Protein AF-A0A7V4PKE3-F1 (afdb_monomer_lite)

pLDDT: mean 83.66, std 9.81, range [51.44, 92.56]

Radius of gyration: 18.61 Å; chains: 1; bounding box: 43×25×54 Å

Sequence (88 aa):
MRRAVVEDSLKEKIKRESIGILLFSIALFIFLSLFSYDPGDPSFFTYTSSKTRGIHNWMGIIGSYLSSLLLQGFGFPSFLIPLFVGIY

Secondary structure (DSSP, 8-state):
-HHHHHHHHHHHHHHHHHHHHHHHHHHHHHHHHHHT--TTS-BTTB---TTSPPP--TTHHHHHHHHHHHHHHH-GGGGHHHHHHHH-

Foldseek 3Di:
DVVVVVVVVVVVVVVVVVQLVVLLVVLVLQLQLLVQADPQADEPVDPDPPPDDAHRRPSGPVSNHSNVCLCVVPNPCSNCVSVVSNVD

Structure (mmCIF, N/CA/C/O backbone):
data_AF-A0A7V4PKE3-F1
#
_entry.id   AF-A0A7V4PKE3-F1
#
loop_
_atom_site.group_PDB
_atom_site.id
_atom_site.type_symbol
_atom_site.label_atom_id
_atom_site.label_alt_id
_atom_site.label_comp_id
_atom_site.label_asym_id
_atom_site.label_entity_id
_atom_site.label_seq_id
_atom_site.pdbx_PDB_ins_code
_atom_site.Cartn_x
_atom_site.Cartn_y
_atom_site.Cartn_z
_atom_site.occupancy
_atom_site.B_iso_or_equiv
_atom_site.auth_seq_id
_atom_site.auth_comp_id
_atom_site.auth_asym_id
_atom_site.auth_atom_id
_atom_site.pdbx_PDB_model_num
ATOM 1 N N . MET A 1 1 ? -21.009 5.837 37.458 1.00 63.88 1 MET A N 1
ATOM 2 C CA . MET A 1 1 ? -20.535 4.541 36.919 1.00 63.88 1 MET A CA 1
ATOM 3 C C . MET A 1 1 ? -20.978 4.299 35.471 1.00 63.88 1 MET A C 1
ATOM 5 O O . MET A 1 1 ? -20.110 4.213 34.621 1.00 63.88 1 MET A O 1
ATOM 9 N N . ARG A 1 2 ? -22.284 4.299 35.135 1.00 78.69 2 ARG A N 1
ATOM 10 C CA . ARG A 1 2 ? -22.786 4.018 33.764 1.00 78.69 2 ARG A CA 1
ATOM 11 C C . ARG A 1 2 ? -22.293 4.978 32.660 1.00 78.69 2 ARG A C 1
ATOM 13 O O . ARG A 1 2 ? -22.102 4.537 31.539 1.00 78.69 2 ARG A O 1
ATOM 20 N N . ARG A 1 3 ? -22.068 6.265 32.966 1.00 79.50 3 ARG A N 1
ATOM 21 C CA . ARG A 1 3 ? -21.569 7.257 31.986 1.00 79.50 3 ARG A CA 1
ATOM 22 C C . ARG A 1 3 ? -20.109 7.031 31.576 1.00 79.50 3 ARG A C 1
ATOM 24 O O . ARG A 1 3 ? -19.829 7.079 30.390 1.00 79.50 3 ARG A O 1
ATOM 31 N N . ALA A 1 4 ? -19.229 6.715 32.530 1.00 82.62 4 ALA A N 1
ATOM 32 C CA . ALA A 1 4 ? -17.823 6.412 32.244 1.00 82.62 4 ALA A CA 1
ATOM 33 C C . ALA A 1 4 ? -17.695 5.178 31.332 1.00 82.62 4 ALA A C 1
ATOM 35 O O . ALA A 1 4 ? -17.058 5.249 30.293 1.00 82.62 4 ALA A O 1
ATOM 36 N N . VAL A 1 5 ? -18.449 4.113 31.639 1.00 81.81 5 VAL A N 1
ATOM 37 C CA . VAL A 1 5 ? -18.495 2.888 30.816 1.00 81.81 5 VAL A CA 1
ATOM 38 C C . VAL A 1 5 ? -18.949 3.166 29.374 1.00 81.81 5 VAL A C 1
ATOM 40 O O . VAL A 1 5 ? -18.433 2.568 28.433 1.00 81.81 5 VAL A O 1
ATOM 43 N N . VAL A 1 6 ? -19.908 4.079 29.177 1.00 86.12 6 VAL A N 1
ATOM 44 C CA . VAL A 1 6 ? -20.371 4.468 27.832 1.00 86.12 6 VAL A CA 1
ATOM 45 C C . VAL A 1 6 ? -19.301 5.273 27.090 1.00 86.12 6 VAL A C 1
ATOM 47 O O . VAL A 1 6 ? -19.065 5.024 25.909 1.00 86.12 6 VAL A O 1
ATOM 50 N N . GLU A 1 7 ? -18.629 6.202 27.764 1.00 88.25 7 GLU A N 1
ATOM 51 C CA . GLU A 1 7 ? -17.580 7.029 27.160 1.00 88.25 7 GLU A CA 1
ATOM 52 C C . GLU A 1 7 ? -16.363 6.196 26.723 1.00 88.25 7 GLU A C 1
ATOM 54 O O . GLU A 1 7 ? -15.857 6.381 25.614 1.00 88.25 7 GLU A O 1
ATOM 59 N N . ASP A 1 8 ? -15.970 5.204 27.529 1.00 88.06 8 ASP A N 1
ATOM 60 C CA . ASP A 1 8 ? -14.917 4.241 27.188 1.00 88.06 8 ASP A CA 1
ATOM 61 C C . ASP A 1 8 ? -15.297 3.407 25.952 1.00 88.06 8 ASP A C 1
ATOM 63 O O . ASP A 1 8 ? -14.497 3.244 25.029 1.00 88.06 8 ASP A O 1
ATOM 67 N N . SER A 1 9 ? -16.553 2.948 25.868 1.00 86.81 9 SER A N 1
ATOM 68 C CA . SER A 1 9 ? -17.041 2.183 24.710 1.00 86.81 9 SER A CA 1
ATOM 69 C C . SER A 1 9 ? -17.070 3.000 23.410 1.00 86.81 9 SER A C 1
ATOM 71 O O . SER A 1 9 ? -16.782 2.473 22.334 1.00 86.81 9 SER A O 1
ATOM 73 N N . LEU A 1 10 ? -17.369 4.302 23.502 1.00 89.81 10 LEU A N 1
ATOM 74 C CA . LEU A 1 10 ? -17.357 5.225 22.366 1.00 89.81 10 LEU A CA 1
ATOM 75 C C . LEU A 1 10 ? -15.935 5.486 21.873 1.00 89.81 10 LEU A C 1
ATOM 77 O O . LEU A 1 10 ? -15.695 5.430 20.668 1.00 89.81 10 LEU A O 1
ATOM 81 N N . LYS A 1 11 ? -14.985 5.725 22.786 1.00 90.06 11 LYS A N 1
ATOM 82 C CA . LYS A 1 11 ? -13.567 5.904 22.438 1.00 90.06 11 LYS A CA 1
ATOM 83 C C . LYS A 1 11 ? -13.015 4.675 21.717 1.00 90.06 11 LYS A C 1
ATOM 85 O O . LYS A 1 11 ? -12.371 4.824 20.680 1.00 90.06 11 LYS A O 1
ATOM 90 N N . GLU A 1 12 ? -13.324 3.474 22.202 1.00 90.44 12 GLU A N 1
ATOM 91 C CA . GLU A 1 12 ? -12.913 2.225 21.551 1.00 90.44 12 GLU A CA 1
ATOM 92 C C . GLU A 1 12 ? -13.559 2.038 20.171 1.00 90.44 12 GLU A C 1
ATOM 94 O O . GLU A 1 12 ? -12.890 1.611 19.227 1.00 90.44 12 GLU A O 1
ATOM 99 N N . LYS A 1 13 ? -14.834 2.409 20.012 1.00 88.81 13 LYS A N 1
ATOM 100 C CA . LYS A 1 13 ? -15.522 2.364 18.714 1.00 88.81 13 LYS A CA 1
ATOM 101 C C . LYS A 1 13 ? -14.891 3.323 17.702 1.00 88.81 13 LYS A C 1
ATOM 103 O O . LYS A 1 13 ? -14.556 2.898 16.601 1.00 88.81 13 LYS A O 1
ATOM 108 N N . ILE A 1 14 ? -14.651 4.575 18.096 1.00 91.12 14 ILE A N 1
ATOM 109 C CA . ILE A 1 14 ? -14.022 5.597 17.240 1.00 91.12 14 ILE A CA 1
ATOM 110 C C . ILE A 1 14 ? -12.596 5.190 16.858 1.00 91.12 14 ILE A C 1
ATOM 112 O O . ILE A 1 14 ? -12.185 5.361 15.710 1.00 91.12 14 ILE A O 1
ATOM 116 N N . LYS A 1 15 ? -11.837 4.616 17.799 1.00 91.25 15 LYS A N 1
ATOM 117 C CA . LYS A 1 15 ? -10.487 4.106 17.542 1.00 91.25 15 LYS A CA 1
ATOM 118 C C . LYS A 1 15 ? -10.502 3.005 16.482 1.00 91.25 15 LYS A C 1
ATOM 120 O O . LYS A 1 15 ? -9.698 3.051 15.558 1.00 91.25 15 LYS A O 1
ATOM 125 N N . ARG A 1 16 ? -11.428 2.047 16.585 1.00 89.00 16 ARG A N 1
ATOM 126 C CA . ARG A 1 16 ? -11.589 0.969 15.595 1.00 89.00 16 ARG A CA 1
ATOM 127 C C . ARG A 1 16 ? -11.993 1.502 14.222 1.00 89.00 16 ARG A C 1
ATOM 129 O O . ARG A 1 16 ? -11.388 1.111 13.233 1.00 89.00 16 ARG A O 1
ATOM 136 N N . GLU A 1 17 ? -12.952 2.424 14.168 1.00 90.19 17 GLU A N 1
ATOM 137 C CA . GLU A 1 17 ? -13.379 3.057 12.911 1.00 90.19 17 GLU A CA 1
ATOM 138 C C . GLU A 1 17 ? -12.228 3.824 12.244 1.00 90.19 17 GLU A C 1
ATOM 140 O O . GLU A 1 17 ? -11.995 3.676 11.047 1.00 90.19 17 GLU A O 1
ATOM 145 N N . SER A 1 18 ? -11.444 4.572 13.026 1.00 91.56 18 SER A N 1
ATOM 146 C CA . SER A 1 18 ? -10.266 5.296 12.526 1.00 91.56 18 SER A CA 1
ATOM 147 C C . SER A 1 18 ? -9.202 4.355 11.958 1.00 91.56 18 SER A C 1
ATOM 149 O O . SER A 1 18 ? -8.616 4.647 10.917 1.00 91.56 18 SER A O 1
ATOM 151 N N . ILE A 1 19 ? -8.963 3.218 12.621 1.00 91.75 19 ILE A N 1
ATOM 152 C CA . ILE A 1 19 ? -8.012 2.203 12.152 1.00 91.75 19 ILE A CA 1
ATOM 153 C C . ILE A 1 19 ? -8.479 1.608 10.822 1.00 91.75 19 ILE A C 1
ATOM 155 O O . ILE A 1 19 ? -7.681 1.559 9.891 1.00 91.75 19 ILE A O 1
ATOM 159 N N . GLY A 1 20 ? -9.756 1.235 10.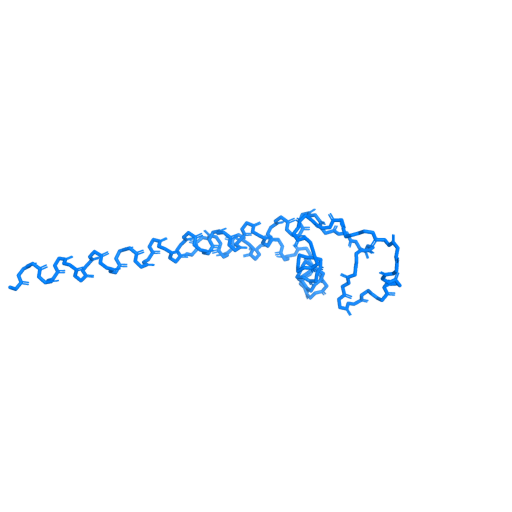698 1.00 89.62 20 GLY A N 1
ATOM 160 C CA . GLY A 1 20 ? -10.294 0.681 9.451 1.00 89.62 20 GLY A CA 1
ATOM 161 C C . GLY A 1 20 ? -10.191 1.661 8.277 1.00 89.62 20 GLY A C 1
ATOM 162 O O . GLY A 1 20 ? -9.757 1.291 7.191 1.00 89.62 20 GLY A O 1
ATOM 163 N N . ILE A 1 21 ? -10.497 2.945 8.496 1.00 91.19 21 ILE A N 1
ATOM 164 C CA . ILE A 1 21 ? -10.370 3.980 7.454 1.00 91.19 21 ILE A CA 1
ATOM 165 C C . ILE A 1 21 ? -8.906 4.172 7.036 1.00 91.19 21 ILE A C 1
ATOM 167 O O . ILE A 1 21 ? -8.607 4.314 5.846 1.00 91.19 21 ILE A O 1
ATOM 171 N N . LEU A 1 22 ? -7.984 4.171 8.001 1.00 92.25 22 LEU A N 1
ATOM 172 C CA . LEU A 1 22 ? -6.556 4.287 7.724 1.00 92.25 22 LEU A CA 1
ATOM 173 C C . LEU A 1 22 ? -6.047 3.081 6.926 1.00 92.25 22 LEU A C 1
ATOM 175 O O . LEU A 1 22 ? -5.359 3.264 5.923 1.00 92.25 22 LEU A O 1
ATOM 179 N N . LEU A 1 23 ? -6.418 1.864 7.330 1.00 90.56 23 LEU A N 1
ATOM 180 C CA . LEU A 1 23 ? -6.056 0.629 6.634 1.00 90.56 23 LEU A CA 1
ATOM 181 C C . LEU A 1 23 ? -6.617 0.602 5.213 1.00 90.56 23 LEU A C 1
ATOM 183 O O . LEU A 1 23 ? -5.874 0.334 4.271 1.00 90.56 23 LEU A O 1
ATOM 187 N N . PHE A 1 24 ? -7.879 0.987 5.031 1.00 91.12 24 PHE A N 1
ATOM 188 C CA . PHE A 1 24 ? -8.490 1.115 3.711 1.00 91.12 24 PHE A CA 1
ATOM 189 C C . PHE A 1 24 ? -7.751 2.129 2.824 1.00 91.12 24 PHE A C 1
ATOM 191 O O . PHE A 1 24 ? -7.492 1.866 1.650 1.00 91.12 24 PHE A O 1
ATOM 198 N N . SER A 1 25 ? -7.346 3.268 3.390 1.00 92.56 25 SER A N 1
ATOM 199 C CA . SER A 1 25 ? -6.580 4.289 2.665 1.00 92.56 25 SER A CA 1
ATOM 200 C C . SER A 1 25 ? -5.202 3.772 2.239 1.00 92.56 25 SER A C 1
ATOM 202 O O . SER A 1 25 ? -4.772 4.012 1.111 1.00 92.56 25 SER A O 1
ATOM 204 N N . ILE A 1 26 ? -4.524 3.016 3.109 1.00 91.44 26 ILE A N 1
ATOM 205 C CA . ILE A 1 26 ? -3.237 2.373 2.804 1.00 91.44 26 ILE A CA 1
ATOM 206 C C . ILE A 1 26 ? -3.410 1.300 1.724 1.00 91.44 26 ILE A C 1
ATOM 208 O O . ILE A 1 26 ? -2.621 1.243 0.782 1.00 91.44 26 ILE A O 1
ATOM 212 N N . ALA A 1 27 ? -4.450 0.473 1.823 1.00 91.19 27 ALA A N 1
ATOM 213 C CA . ALA A 1 27 ? -4.776 -0.528 0.815 1.00 91.19 27 ALA A CA 1
ATOM 214 C C . ALA A 1 27 ? -4.993 0.113 -0.560 1.00 91.19 27 ALA A C 1
ATOM 216 O O . ALA A 1 27 ? -4.400 -0.319 -1.548 1.00 91.19 27 ALA A O 1
ATOM 217 N N . LEU A 1 28 ? -5.777 1.190 -0.624 1.00 92.31 28 LEU A N 1
ATOM 218 C CA . LEU A 1 28 ? -6.007 1.920 -1.865 1.00 92.31 28 LEU A CA 1
ATOM 219 C C . LEU A 1 28 ? -4.713 2.542 -2.406 1.00 92.31 28 LEU A C 1
ATOM 221 O O . LEU A 1 28 ? -4.464 2.486 -3.611 1.00 92.31 28 LEU A O 1
ATOM 225 N N . PHE A 1 29 ? -3.864 3.077 -1.524 1.00 92.25 29 PHE A N 1
ATOM 226 C CA . PHE A 1 29 ? -2.556 3.608 -1.899 1.00 92.25 29 PHE A CA 1
ATOM 227 C C . PHE A 1 2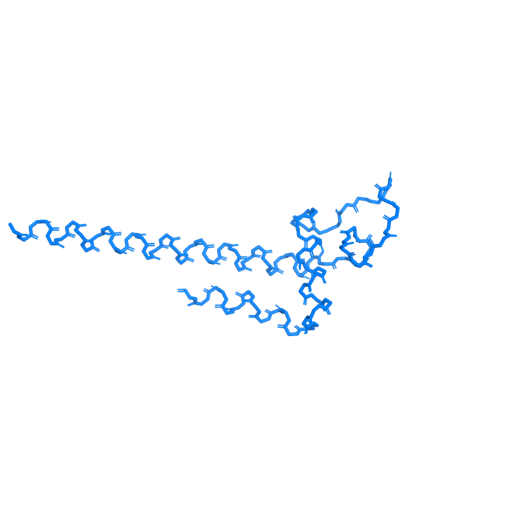9 ? -1.679 2.541 -2.567 1.00 92.25 29 PHE A C 1
ATOM 229 O O . PHE A 1 29 ? -1.153 2.761 -3.658 1.00 92.25 29 PHE A O 1
ATOM 236 N N . ILE A 1 30 ? -1.566 1.365 -1.942 1.00 89.81 30 ILE A N 1
ATOM 237 C CA . ILE A 1 30 ? -0.793 0.230 -2.462 1.00 89.81 30 ILE A CA 1
ATOM 238 C C . ILE A 1 30 ? -1.374 -0.251 -3.794 1.00 89.81 30 ILE A C 1
ATOM 240 O O . ILE A 1 30 ? -0.624 -0.480 -4.740 1.00 89.81 30 ILE A O 1
ATOM 244 N N . PHE A 1 31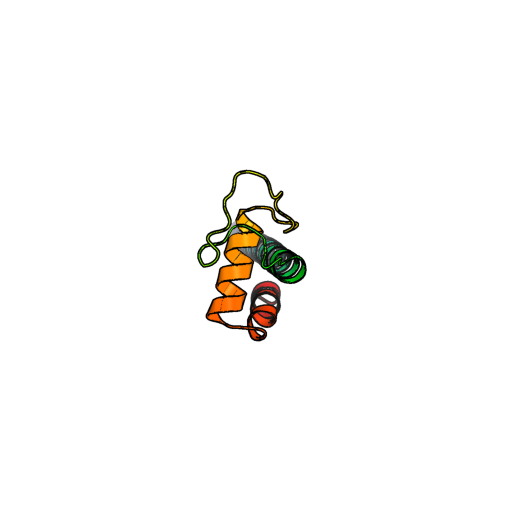 ? -2.698 -0.375 -3.894 1.00 91.38 31 PHE A N 1
ATOM 245 C CA . PHE A 1 31 ? -3.362 -0.823 -5.114 1.00 91.38 31 PHE A CA 1
ATOM 246 C C . PHE A 1 31 ? -3.095 0.117 -6.293 1.00 91.38 31 PHE A C 1
ATOM 248 O O . PHE A 1 31 ? -2.673 -0.336 -7.352 1.00 91.38 31 PHE A O 1
ATOM 255 N N . LEU A 1 32 ? -3.286 1.426 -6.107 1.00 90.94 32 LEU A N 1
ATOM 256 C CA . LEU A 1 32 ? -3.033 2.423 -7.151 1.00 90.94 32 LEU A CA 1
ATOM 257 C C . LEU A 1 32 ? -1.550 2.496 -7.521 1.00 90.94 32 LEU A C 1
ATOM 259 O O . LEU A 1 32 ? -1.211 2.657 -8.693 1.00 90.94 32 LEU A O 1
ATOM 263 N N . SER A 1 33 ? -0.665 2.330 -6.539 1.00 91.00 33 SER A N 1
ATOM 264 C CA . SER A 1 33 ? 0.773 2.248 -6.764 1.00 91.00 33 SER A CA 1
ATOM 265 C C . SER A 1 33 ? 1.157 1.029 -7.612 1.00 91.00 33 SER A C 1
ATOM 267 O O . SER A 1 33 ? 1.935 1.178 -8.549 1.00 91.00 33 SER A O 1
ATOM 269 N N . LEU A 1 34 ? 0.595 -0.153 -7.338 1.00 88.00 34 LEU A N 1
ATOM 270 C CA . LEU A 1 34 ? 0.807 -1.366 -8.139 1.00 88.00 34 LEU A CA 1
ATOM 271 C C . LEU A 1 34 ? 0.187 -1.253 -9.534 1.00 88.00 34 LEU A C 1
ATOM 273 O O . LEU A 1 34 ? 0.789 -1.678 -10.514 1.00 88.00 34 LEU A O 1
ATOM 277 N N . PHE A 1 35 ? -1.009 -0.672 -9.630 1.00 89.75 35 PHE A N 1
ATOM 278 C CA . PHE A 1 35 ? -1.724 -0.509 -10.893 1.00 89.75 35 PHE A CA 1
ATOM 279 C C . PHE A 1 35 ? -1.013 0.461 -11.844 1.00 89.75 35 PHE A C 1
ATOM 281 O O . PHE A 1 35 ? -0.973 0.226 -13.046 1.00 89.75 35 PHE A O 1
ATOM 288 N N . SER A 1 36 ? -0.425 1.529 -11.302 1.00 88.81 36 SER A N 1
ATOM 289 C CA . SER A 1 36 ? 0.371 2.508 -12.054 1.00 88.81 36 SER A CA 1
ATOM 290 C C . SER A 1 36 ? 1.873 2.194 -12.063 1.00 88.81 36 SER A C 1
ATOM 292 O O . SER A 1 36 ? 2.684 3.083 -12.312 1.00 88.81 36 SER A O 1
ATOM 294 N N . TYR A 1 37 ? 2.268 0.953 -11.760 1.00 87.31 37 TYR A N 1
ATOM 295 C CA . TYR A 1 37 ? 3.670 0.545 -11.802 1.00 87.31 37 TYR A CA 1
ATOM 296 C C . TYR A 1 37 ? 4.240 0.667 -13.219 1.00 87.31 37 TYR A C 1
ATOM 298 O O . TYR A 1 37 ? 3.716 0.067 -14.158 1.00 87.31 37 TYR A O 1
ATOM 306 N N . ASP A 1 38 ? 5.354 1.386 -13.343 1.00 84.31 38 ASP A N 1
ATOM 307 C CA . ASP A 1 38 ? 6.127 1.486 -14.575 1.00 84.31 38 ASP A CA 1
ATOM 308 C C . ASP A 1 38 ? 7.553 0.940 -14.348 1.00 84.31 38 ASP A C 1
ATOM 310 O O . ASP A 1 38 ? 8.252 1.403 -13.440 1.00 84.31 38 ASP A O 1
ATOM 314 N N . PRO A 1 39 ? 8.027 -0.036 -15.148 1.00 77.50 39 PRO A N 1
ATOM 315 C CA . PRO A 1 39 ? 9.381 -0.585 -15.018 1.00 77.50 39 PRO A CA 1
ATOM 316 C C . PRO A 1 39 ? 10.507 0.429 -15.282 1.00 77.50 39 PRO A C 1
ATOM 318 O O . PRO A 1 39 ? 11.655 0.186 -14.904 1.00 77.50 39 PRO A O 1
ATOM 321 N N . GLY A 1 40 ? 10.205 1.530 -15.972 1.00 75.56 40 GLY A N 1
ATOM 322 C CA . GLY A 1 40 ? 11.120 2.623 -16.280 1.00 75.56 40 GLY A CA 1
ATOM 323 C C . GLY A 1 40 ? 11.258 3.657 -15.162 1.00 75.56 40 GLY A C 1
ATOM 324 O O . GLY A 1 40 ? 12.171 4.490 -15.240 1.00 75.56 40 GLY A O 1
ATOM 325 N N . ASP A 1 41 ? 10.414 3.598 -14.127 1.00 79.19 41 ASP A N 1
ATOM 326 C CA . ASP A 1 41 ? 10.508 4.471 -12.960 1.00 79.19 41 ASP A CA 1
ATOM 327 C C . ASP A 1 41 ? 11.710 4.111 -12.064 1.00 79.19 41 ASP A C 1
ATOM 329 O O . ASP A 1 41 ? 12.112 2.943 -11.960 1.00 79.19 41 ASP A O 1
ATOM 333 N N . PRO A 1 42 ? 12.301 5.102 -11.367 1.00 77.56 42 PRO A N 1
ATOM 334 C CA . PRO A 1 42 ? 13.342 4.839 -10.383 1.00 77.56 42 PRO A CA 1
ATOM 335 C C . PRO A 1 42 ? 12.801 3.941 -9.267 1.00 77.56 42 PRO A C 1
ATOM 337 O O . PRO A 1 42 ? 11.760 4.219 -8.664 1.00 77.56 42 PRO A O 1
ATOM 340 N N . SER A 1 43 ? 13.524 2.858 -8.990 1.00 81.75 43 SER A N 1
ATOM 341 C CA . SER A 1 43 ? 13.204 1.918 -7.918 1.00 81.75 43 SER A CA 1
ATOM 342 C C . SER A 1 43 ? 14.468 1.238 -7.389 1.00 81.75 43 SER A C 1
ATOM 344 O O . SER A 1 43 ? 15.526 1.330 -8.006 1.00 81.75 43 SER A O 1
ATOM 346 N N . PHE A 1 44 ? 14.370 0.538 -6.252 1.00 75.81 44 PHE A N 1
ATOM 347 C CA . PHE A 1 44 ? 15.519 -0.124 -5.609 1.00 75.81 44 PHE A CA 1
ATOM 348 C C . PHE A 1 44 ? 16.301 -1.070 -6.525 1.00 75.81 44 PHE A C 1
ATOM 350 O O . PHE A 1 44 ? 17.512 -1.203 -6.375 1.00 75.81 44 PHE A O 1
ATOM 357 N N . PHE A 1 45 ? 15.616 -1.718 -7.461 1.00 73.25 45 PHE A N 1
ATOM 358 C CA . PHE A 1 45 ? 16.217 -2.706 -8.352 1.00 73.25 45 PHE A CA 1
ATOM 359 C C . PHE A 1 45 ? 16.520 -2.153 -9.750 1.00 73.25 45 PHE A C 1
ATOM 361 O O . PHE A 1 45 ? 17.237 -2.791 -10.519 1.00 73.25 45 PHE A O 1
ATOM 368 N N . THR A 1 46 ? 16.009 -0.963 -10.081 1.00 71.50 46 THR A N 1
ATOM 369 C CA . THR A 1 46 ? 16.196 -0.332 -11.390 1.00 71.50 46 THR A CA 1
ATOM 370 C C . THR A 1 46 ? 17.078 0.904 -11.245 1.00 71.50 46 THR A C 1
ATOM 372 O O . THR A 1 46 ? 16.613 1.987 -10.888 1.00 71.50 46 THR A O 1
ATOM 375 N N . TYR A 1 47 ? 18.357 0.767 -11.602 1.00 62.84 47 TYR A N 1
ATOM 376 C CA . TYR A 1 47 ? 19.281 1.895 -11.749 1.00 62.84 47 TYR A CA 1
ATOM 377 C C . TYR A 1 47 ? 19.043 2.613 -13.086 1.00 62.84 47 TYR A C 1
ATOM 379 O O . TYR A 1 47 ? 19.826 2.509 -14.027 1.00 62.84 47 TYR A O 1
ATOM 387 N N . THR A 1 48 ? 17.937 3.345 -13.191 1.00 61.59 48 THR A N 1
ATOM 388 C CA . THR A 1 48 ? 17.719 4.297 -14.288 1.00 61.59 48 THR A CA 1
ATOM 389 C C . THR A 1 48 ? 18.433 5.609 -13.946 1.00 61.59 48 THR A C 1
ATOM 391 O O . THR A 1 48 ? 18.318 6.109 -12.826 1.00 61.59 48 THR A O 1
ATOM 394 N N . SER A 1 49 ? 19.232 6.168 -14.867 1.00 55.41 49 SER A N 1
ATOM 395 C CA . SER A 1 49 ? 19.852 7.486 -14.671 1.00 55.41 49 SER A CA 1
ATOM 396 C C . SER A 1 49 ? 18.756 8.540 -14.484 1.00 55.41 49 SER A C 1
ATOM 398 O O . SER A 1 49 ? 18.177 9.043 -15.443 1.00 55.41 49 SER A O 1
ATOM 400 N N . SER A 1 50 ? 18.508 8.881 -13.220 1.00 54.16 50 SER A N 1
ATOM 401 C CA . SER A 1 50 ? 17.461 9.753 -12.668 1.00 54.16 50 SER A CA 1
ATOM 402 C C . SER A 1 50 ? 17.422 11.200 -13.201 1.00 54.16 50 SER A C 1
ATOM 404 O O . SER A 1 50 ? 16.751 12.049 -12.620 1.00 54.16 50 SER A O 1
ATOM 406 N N . LYS A 1 51 ? 18.148 11.547 -14.268 1.00 51.44 51 LYS A N 1
ATOM 407 C CA . LYS A 1 51 ? 18.314 12.949 -14.673 1.00 51.44 51 LYS A CA 1
ATOM 408 C C . LYS A 1 51 ? 17.230 13.491 -15.607 1.00 51.44 51 LYS A C 1
ATOM 410 O O . LYS A 1 51 ? 17.207 14.702 -15.805 1.00 51.44 51 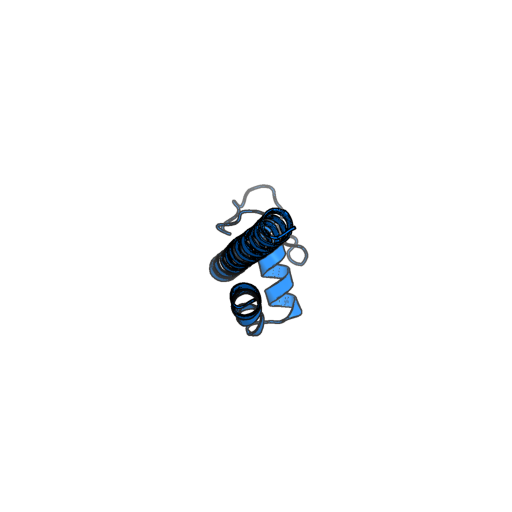LYS A O 1
ATOM 415 N N . THR A 1 52 ? 16.362 12.663 -16.207 1.00 52.31 52 THR A N 1
ATOM 416 C CA . THR A 1 52 ? 15.445 13.184 -17.256 1.00 52.31 52 THR A CA 1
ATOM 417 C C . THR A 1 52 ? 14.111 12.451 -17.441 1.00 52.31 52 THR A C 1
ATOM 419 O O . THR A 1 52 ? 13.243 12.976 -18.130 1.00 52.31 52 THR A O 1
ATOM 422 N N . ARG A 1 53 ? 13.885 11.269 -16.853 1.00 61.88 53 ARG A N 1
ATOM 423 C CA . ARG A 1 53 ? 12.591 10.574 -16.993 1.00 61.88 53 ARG A CA 1
ATOM 424 C C . ARG A 1 53 ? 11.709 10.877 -15.786 1.00 61.88 53 ARG A C 1
ATOM 426 O O . ARG A 1 53 ? 12.110 10.612 -14.658 1.00 61.88 53 ARG A O 1
ATOM 433 N N . GLY A 1 54 ? 10.561 11.508 -16.038 1.00 69.31 54 GLY A N 1
ATOM 434 C CA . GLY A 1 54 ? 9.549 11.770 -15.016 1.00 69.31 54 GLY A CA 1
ATOM 435 C C . GLY A 1 54 ? 9.031 10.468 -14.407 1.00 69.31 54 GLY A C 1
ATOM 436 O O . GLY A 1 54 ? 9.106 9.422 -15.043 1.00 69.31 54 GLY A O 1
ATOM 437 N N . ILE A 1 55 ? 8.545 10.545 -13.170 1.00 80.31 55 ILE A N 1
ATOM 438 C CA . ILE A 1 55 ? 7.933 9.409 -12.473 1.00 80.31 55 ILE A CA 1
ATOM 439 C C . ILE A 1 55 ? 6.523 9.209 -13.034 1.00 80.31 55 ILE A C 1
ATOM 441 O O . ILE A 1 55 ? 5.738 10.160 -13.042 1.00 80.31 55 ILE A O 1
ATOM 445 N N . HIS A 1 56 ? 6.207 8.000 -13.488 1.00 84.69 56 HIS A N 1
ATOM 446 C CA . HIS A 1 56 ? 4.910 7.646 -14.067 1.00 84.69 56 HIS A CA 1
ATOM 447 C C . HIS A 1 56 ? 3.947 7.063 -13.031 1.00 84.69 56 HIS A C 1
ATOM 449 O O . HIS A 1 56 ? 2.730 7.153 -13.214 1.00 84.69 56 HIS A O 1
ATOM 455 N N . ASN A 1 57 ? 4.462 6.521 -11.923 1.00 88.94 57 ASN A N 1
ATOM 456 C CA . ASN A 1 57 ? 3.635 6.040 -10.828 1.00 88.94 57 ASN A CA 1
ATOM 457 C C . ASN A 1 57 ? 2.775 7.172 -10.255 1.00 88.94 57 ASN A C 1
ATOM 459 O O . ASN A 1 57 ? 3.280 8.227 -9.860 1.00 88.94 57 ASN A O 1
ATOM 463 N N . TRP A 1 58 ? 1.469 6.936 -10.150 1.00 87.62 58 TRP A N 1
ATOM 464 C CA . TRP A 1 58 ? 0.516 7.944 -9.676 1.00 87.62 58 TRP A CA 1
ATOM 465 C C . TRP A 1 58 ? 0.755 8.326 -8.217 1.00 87.62 58 TRP A C 1
ATOM 467 O O . TRP A 1 58 ? 0.450 9.443 -7.808 1.00 87.62 58 TRP A O 1
ATOM 477 N N . MET A 1 59 ? 1.350 7.415 -7.447 1.00 90.44 59 MET A N 1
ATOM 478 C CA . MET A 1 59 ? 1.755 7.644 -6.062 1.00 90.44 59 MET A CA 1
ATOM 479 C C . MET A 1 59 ? 3.185 8.198 -5.943 1.00 90.44 59 MET A C 1
ATOM 481 O O . MET A 1 59 ? 3.785 8.190 -4.863 1.00 90.44 59 MET A O 1
ATOM 485 N N . GLY A 1 60 ? 3.742 8.696 -7.051 1.00 86.38 60 GLY A N 1
ATOM 486 C CA . GLY A 1 60 ? 5.057 9.315 -7.123 1.00 86.38 60 GLY A CA 1
ATOM 487 C C . GLY A 1 60 ? 6.185 8.346 -6.781 1.00 86.38 60 GLY A C 1
ATOM 488 O O . GLY A 1 60 ? 6.075 7.134 -6.959 1.00 86.38 60 GLY A O 1
ATOM 489 N N . ILE A 1 61 ? 7.291 8.891 -6.268 1.00 85.56 61 ILE A N 1
ATOM 490 C CA . ILE A 1 61 ? 8.497 8.102 -5.986 1.00 85.56 61 ILE A CA 1
ATOM 491 C C . ILE A 1 61 ? 8.264 7.050 -4.898 1.00 85.56 61 ILE A C 1
ATOM 493 O O . ILE A 1 61 ? 8.776 5.943 -4.972 1.00 85.56 61 ILE A O 1
ATOM 497 N N . ILE A 1 62 ? 7.443 7.352 -3.892 1.00 88.44 62 ILE A N 1
ATOM 498 C CA . ILE A 1 62 ? 7.133 6.378 -2.839 1.00 88.44 62 ILE A CA 1
ATOM 499 C C . ILE A 1 62 ? 6.382 5.193 -3.453 1.00 88.44 62 ILE A C 1
ATOM 501 O O . ILE A 1 62 ? 6.706 4.040 -3.171 1.00 88.44 62 ILE A O 1
ATOM 505 N N . GLY A 1 63 ? 5.430 5.482 -4.344 1.00 87.75 63 GLY A N 1
ATOM 506 C CA . GLY A 1 63 ? 4.713 4.473 -5.105 1.00 87.75 63 GLY A CA 1
ATOM 507 C C . GLY A 1 63 ? 5.621 3.629 -5.995 1.00 87.75 63 GLY A C 1
ATOM 508 O O . GLY A 1 63 ? 5.531 2.404 -5.960 1.00 87.75 63 GLY A O 1
ATOM 509 N N . SER A 1 64 ? 6.527 4.239 -6.761 1.00 88.25 64 SER A N 1
ATOM 510 C CA . SER A 1 64 ? 7.409 3.484 -7.665 1.00 88.25 64 SER A CA 1
ATOM 511 C C . SER A 1 64 ? 8.310 2.505 -6.907 1.00 88.25 64 SER A C 1
ATOM 513 O O . SER A 1 64 ? 8.490 1.361 -7.323 1.00 88.25 64 SER A O 1
ATOM 515 N N . TYR A 1 65 ? 8.820 2.909 -5.743 1.00 88.38 65 TYR A N 1
ATOM 516 C CA . TYR A 1 65 ? 9.637 2.049 -4.892 1.00 88.38 65 TYR A CA 1
ATOM 517 C C . TYR A 1 65 ?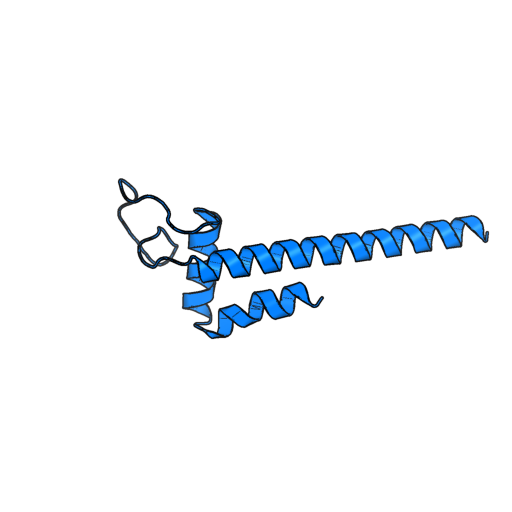 8.817 0.934 -4.236 1.00 88.38 65 TYR A C 1
ATOM 519 O O . TYR A 1 65 ? 9.251 -0.220 -4.234 1.00 88.38 65 TYR A O 1
ATOM 527 N N . LEU A 1 66 ? 7.633 1.256 -3.706 1.00 89.81 66 LEU A N 1
ATOM 528 C CA . LEU A 1 66 ? 6.775 0.288 -3.025 1.00 89.81 66 LEU A CA 1
ATOM 529 C C . LEU A 1 66 ? 6.245 -0.779 -3.990 1.00 89.81 66 LEU A C 1
ATOM 531 O O . LEU A 1 66 ? 6.390 -1.971 -3.729 1.00 89.81 66 LEU A O 1
ATOM 535 N N . SER A 1 67 ? 5.684 -0.360 -5.124 1.00 89.19 67 SER A N 1
ATOM 536 C CA . SER A 1 67 ? 5.187 -1.273 -6.159 1.00 89.19 67 SER A CA 1
ATOM 537 C C . SER A 1 67 ? 6.294 -2.152 -6.741 1.00 89.19 67 SER A C 1
ATOM 539 O O . SER A 1 67 ? 6.090 -3.355 -6.880 1.00 89.19 67 SER A O 1
ATOM 541 N N . SER A 1 68 ? 7.488 -1.598 -6.988 1.00 88.62 68 SER A N 1
ATOM 542 C CA . SER A 1 68 ? 8.648 -2.368 -7.457 1.00 88.62 68 SER A CA 1
ATOM 543 C C . SER A 1 68 ? 9.092 -3.428 -6.445 1.00 88.62 68 SER A C 1
ATOM 545 O O . SER A 1 68 ? 9.313 -4.576 -6.824 1.00 88.62 68 SER A O 1
ATOM 547 N N . LEU A 1 69 ? 9.160 -3.088 -5.150 1.00 89.31 69 LEU A N 1
ATOM 548 C CA . LEU A 1 69 ? 9.478 -4.046 -4.083 1.00 89.31 69 LEU A CA 1
ATOM 549 C C . LEU A 1 69 ? 8.457 -5.179 -4.003 1.00 89.31 69 LEU A C 1
ATOM 551 O O . LEU A 1 69 ? 8.832 -6.345 -3.900 1.00 89.31 69 LEU A O 1
ATOM 555 N N . LEU A 1 70 ? 7.172 -4.840 -4.055 1.00 89.50 70 LEU A N 1
ATOM 556 C CA . LEU A 1 70 ? 6.097 -5.817 -3.961 1.00 89.50 70 LEU A CA 1
ATOM 557 C C . LEU A 1 70 ? 6.049 -6.729 -5.193 1.00 89.50 70 LEU A C 1
ATOM 559 O O . LEU A 1 70 ? 5.932 -7.944 -5.041 1.00 89.50 70 LEU A O 1
ATOM 563 N N . LEU A 1 71 ? 6.190 -6.175 -6.398 1.00 89.31 71 LEU A N 1
ATOM 564 C CA . LEU A 1 71 ? 6.185 -6.954 -7.635 1.00 89.31 71 LEU A CA 1
ATOM 565 C C . LEU A 1 71 ? 7.443 -7.804 -7.798 1.00 89.31 71 LEU A C 1
ATOM 567 O O . LEU A 1 71 ? 7.332 -8.940 -8.241 1.00 89.31 71 LEU A O 1
ATOM 571 N N . GLN A 1 72 ? 8.626 -7.319 -7.420 1.00 86.56 72 GLN A N 1
ATOM 572 C CA . GLN A 1 72 ? 9.844 -8.134 -7.509 1.00 86.56 72 GLN A CA 1
ATOM 573 C C . GLN A 1 72 ? 9.961 -9.155 -6.380 1.00 86.56 72 GLN A C 1
ATOM 575 O O . GLN A 1 72 ? 10.463 -10.250 -6.610 1.00 86.56 72 GLN A O 1
ATOM 580 N N . GLY A 1 73 ? 9.481 -8.827 -5.179 1.00 86.50 73 GLY A N 1
ATOM 581 C CA . GLY A 1 73 ? 9.488 -9.750 -4.047 1.00 86.50 73 GLY A CA 1
ATOM 582 C C . GLY A 1 73 ? 8.431 -10.848 -4.163 1.00 86.50 73 GLY A C 1
ATOM 583 O O . GLY A 1 73 ? 8.730 -12.014 -3.920 1.00 86.50 73 GLY A O 1
ATOM 584 N N . PHE A 1 74 ? 7.198 -10.489 -4.536 1.00 87.12 74 PHE A N 1
ATOM 585 C CA . PHE A 1 74 ? 6.051 -11.405 -4.525 1.00 87.12 74 PHE A CA 1
ATOM 586 C C . PHE A 1 74 ? 5.503 -11.749 -5.913 1.00 87.12 74 PHE A C 1
ATOM 588 O O . PHE A 1 74 ? 4.775 -12.731 -6.034 1.00 87.12 74 PHE A O 1
ATOM 595 N N . GLY A 1 75 ? 5.807 -10.976 -6.959 1.00 86.00 75 GLY A N 1
ATOM 596 C CA . GLY A 1 75 ? 5.215 -11.147 -8.289 1.00 86.00 75 GLY A CA 1
ATOM 597 C C . GLY A 1 75 ? 3.763 -10.668 -8.366 1.00 86.00 75 GLY A C 1
ATOM 598 O O . GLY A 1 75 ? 3.312 -9.840 -7.573 1.00 86.00 75 GLY A O 1
ATOM 599 N N . PHE A 1 76 ? 2.994 -11.229 -9.303 1.00 83.75 76 PHE A N 1
ATOM 600 C CA . PHE A 1 76 ? 1.551 -10.978 -9.453 1.00 83.75 76 PHE A CA 1
ATOM 601 C C . PHE A 1 76 ? 0.705 -11.169 -8.174 1.00 83.75 76 PHE A C 1
ATOM 603 O O . PHE A 1 76 ? -0.251 -10.414 -7.993 1.00 83.75 76 PHE A O 1
ATOM 610 N N . PRO A 1 77 ? 1.032 -12.094 -7.249 1.00 88.31 77 PRO A N 1
ATOM 611 C CA . PRO A 1 77 ? 0.353 -12.187 -5.954 1.00 88.31 77 PRO A CA 1
ATOM 612 C C . PRO A 1 77 ? 0.349 -10.903 -5.113 1.00 88.31 77 PRO A C 1
ATOM 614 O O . PRO A 1 77 ? -0.497 -10.765 -4.233 1.00 88.31 77 PRO A O 1
ATOM 617 N N . SER A 1 78 ? 1.243 -9.944 -5.372 1.00 88.31 78 SER A N 1
ATOM 618 C CA . SER A 1 78 ? 1.283 -8.659 -4.657 1.00 88.31 78 SER A CA 1
ATOM 619 C C . SER A 1 78 ? -0.027 -7.863 -4.719 1.00 88.31 78 SER A C 1
ATOM 621 O O . SER A 1 78 ? -0.337 -7.143 -3.772 1.00 88.31 78 SER A O 1
ATOM 623 N N . PHE A 1 79 ? -0.847 -8.046 -5.759 1.00 84.88 79 PHE A N 1
ATOM 624 C CA . PHE A 1 79 ? -2.179 -7.435 -5.854 1.00 84.88 79 PHE A CA 1
ATOM 625 C C . PHE A 1 79 ? -3.170 -7.941 -4.792 1.00 84.88 79 PHE A C 1
ATOM 627 O O . PHE A 1 79 ? -4.174 -7.282 -4.530 1.00 84.88 79 PHE A O 1
ATOM 634 N N . LEU A 1 80 ? -2.892 -9.074 -4.138 1.00 87.19 80 LEU A N 1
ATOM 635 C CA . LEU A 1 80 ? -3.707 -9.575 -3.028 1.00 87.19 80 LEU A CA 1
ATOM 636 C C . LEU A 1 80 ? -3.434 -8.824 -1.719 1.00 87.19 80 LEU A C 1
ATOM 638 O O . LEU A 1 80 ? -4.303 -8.765 -0.856 1.00 87.19 80 LEU A O 1
ATOM 642 N N . ILE A 1 8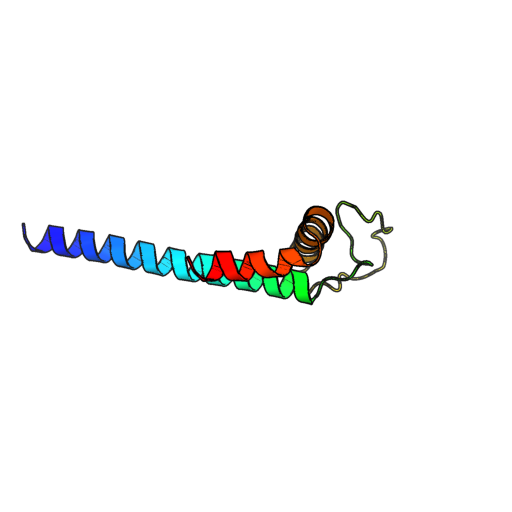1 ? -2.258 -8.214 -1.563 1.00 86.00 81 ILE A N 1
ATOM 643 C CA . ILE A 1 81 ? -1.872 -7.475 -0.352 1.00 86.00 81 ILE A CA 1
ATOM 644 C C . ILE A 1 81 ? -2.854 -6.336 -0.036 1.00 86.00 81 ILE A C 1
ATOM 646 O O . ILE A 1 81 ? -3.369 -6.316 1.083 1.00 86.00 81 ILE A O 1
ATOM 650 N N . PRO A 1 82 ? -3.185 -5.417 -0.968 1.00 86.00 82 PRO A N 1
ATOM 651 C CA . PRO A 1 82 ? -4.170 -4.377 -0.685 1.00 86.00 82 PRO A CA 1
ATOM 652 C C . PRO A 1 82 ? -5.567 -4.945 -0.387 1.00 86.00 82 PRO A C 1
ATOM 654 O O . PRO A 1 82 ? -6.271 -4.386 0.449 1.00 86.00 82 PRO A O 1
ATOM 657 N N . LEU A 1 83 ? -5.952 -6.083 -0.980 1.00 84.81 83 LEU A N 1
ATOM 658 C CA . LEU A 1 83 ? -7.204 -6.770 -0.634 1.00 84.81 83 LEU A CA 1
ATOM 659 C C . LEU A 1 83 ? -7.212 -7.230 0.828 1.00 84.81 83 LEU A C 1
ATOM 661 O O . LEU A 1 83 ? -8.176 -6.968 1.538 1.00 84.81 83 LEU A O 1
ATOM 665 N N . PHE A 1 84 ? -6.138 -7.864 1.303 1.00 86.12 84 PHE A N 1
ATOM 666 C CA . PHE A 1 84 ? -6.049 -8.303 2.698 1.00 86.12 84 PHE A CA 1
ATOM 667 C C . PHE A 1 84 ? -5.991 -7.132 3.684 1.00 86.12 84 PHE A C 1
ATOM 669 O O . PHE A 1 84 ? -6.631 -7.190 4.730 1.00 86.12 84 PHE A O 1
ATOM 676 N N . VAL A 1 85 ? -5.262 -6.064 3.350 1.00 85.06 85 VAL A N 1
ATOM 677 C CA . VAL A 1 85 ? -5.139 -4.879 4.213 1.00 85.06 85 VAL A CA 1
ATOM 678 C C . VAL A 1 85 ? -6.465 -4.121 4.319 1.00 85.06 85 VAL A C 1
ATOM 680 O O . VAL A 1 85 ? -6.791 -3.636 5.394 1.00 85.06 85 VAL A O 1
ATOM 683 N N . GLY A 1 86 ? -7.246 -4.036 3.239 1.00 81.31 86 GLY A N 1
ATOM 684 C CA . GLY A 1 86 ? -8.513 -3.297 3.230 1.00 81.31 86 GLY A CA 1
ATOM 685 C C . GLY A 1 86 ? -9.689 -4.004 3.914 1.00 81.31 86 GLY A C 1
ATOM 686 O O . GLY A 1 86 ? -10.720 -3.372 4.125 1.00 81.31 86 GLY A O 1
ATOM 687 N N . ILE A 1 87 ? -9.562 -5.297 4.232 1.00 78.56 87 ILE A N 1
ATOM 688 C CA . ILE A 1 87 ? -10.622 -6.102 4.869 1.00 78.56 87 ILE A CA 1
ATOM 689 C C . ILE A 1 87 ? -10.540 -6.060 6.409 1.00 78.56 87 ILE A C 1
ATOM 691 O O . ILE A 1 87 ? -11.509 -6.424 7.078 1.00 78.56 87 ILE A O 1
ATOM 695 N N . TYR A 1 88 ? -9.407 -5.626 6.969 1.00 66.75 88 TYR A N 1
ATOM 696 C CA . TYR A 1 88 ? -9.124 -5.645 8.410 1.00 66.75 88 TYR A CA 1
ATOM 697 C C . TYR A 1 88 ? -9.520 -4.338 9.111 1.00 66.75 88 TYR A C 1
ATOM 699 O O . TYR A 1 88 ? -10.027 -4.418 10.255 1.00 66.75 88 TYR A O 1
#